Protein AF-A0A914A5E9-F1 (afdb_monomer_lite)

Secondary structure (DSSP, 8-state):
-PPP----SSSPPP-EEEEEES---BS----TTS----SEEEEE--TTSGGG-EEEEEE-SGGGS-EEEEEEESSS-S-----HHHHHH-EE-TTSSEE--HHHHHHHHT-GGG---EEEEEEB-TT--B-

Organism: Patiria miniata (NCBI:txid46514)

Foldseek 3Di:
DDDDPPPDPDDFFAKKWKWKDDAQDAPDPDDPDDDDDAWAWGFGADPPPPPRGAIFTWHCDPPNTRITTQFMDHGPPDDPPDDLVCQQCKDDDRVHGIHRHPVVVCSVPVDCVRPDMDMDMWGAGPVRDID

Radius of gyration: 16.06 Å; chains: 1; bounding box: 33×48×38 Å

Structure (mmCIF, N/CA/C/O backbone):
data_AF-A0A914A5E9-F1
#
_entry.id   AF-A0A914A5E9-F1
#
loop_
_atom_site.group_PDB
_atom_site.id
_atom_site.type_symbol
_atom_site.label_atom_id
_atom_site.label_alt_id
_atom_site.label_comp_id
_atom_site.label_asym_id
_atom_site.label_entity_id
_atom_site.label_seq_id
_atom_site.pdbx_PDB_ins_code
_atom_site.Cartn_x
_atom_site.Cartn_y
_atom_site.Cartn_z
_atom_site.occupancy
_atom_site.B_iso_or_equiv
_atom_site.auth_seq_id
_atom_site.auth_comp_id
_atom_site.auth_asym_id
_atom_site.auth_atom_id
_atom_site.pdbx_PDB_model_num
ATOM 1 N N . MET A 1 1 ? 11.047 -21.674 16.930 1.00 34.81 1 MET A N 1
ATOM 2 C CA . MET A 1 1 ? 9.928 -21.650 15.967 1.00 34.81 1 MET A CA 1
ATOM 3 C C . MET A 1 1 ? 8.810 -20.888 16.640 1.00 34.81 1 MET A C 1
ATOM 5 O O . MET A 1 1 ? 8.095 -21.472 17.441 1.00 34.81 1 MET A O 1
ATOM 9 N N . SER A 1 2 ? 8.800 -19.564 16.473 1.00 32.06 2 SER A N 1
ATOM 10 C CA . SER A 1 2 ? 7.812 -18.716 17.142 1.00 32.06 2 SER A CA 1
ATOM 11 C C . SER A 1 2 ? 6.511 -18.743 16.355 1.00 32.06 2 SER A C 1
ATOM 13 O O . SER A 1 2 ? 6.526 -18.827 15.129 1.00 32.06 2 SER A O 1
ATOM 15 N N . GLN A 1 3 ? 5.427 -18.773 17.111 1.00 31.36 3 GLN A N 1
ATOM 16 C CA . GLN A 1 3 ? 4.078 -19.144 16.723 1.00 31.36 3 GLN A CA 1
ATOM 17 C C . GLN A 1 3 ? 3.489 -18.203 15.669 1.00 31.36 3 GLN A C 1
ATOM 19 O O . GLN A 1 3 ? 3.675 -16.989 15.726 1.00 31.36 3 GLN A O 1
ATOM 24 N N . ALA A 1 4 ? 2.762 -18.793 14.719 1.00 32.62 4 ALA A N 1
ATOM 25 C CA . ALA A 1 4 ? 1.798 -18.075 13.906 1.00 32.62 4 ALA A CA 1
ATOM 26 C C . ALA A 1 4 ? 0.737 -17.486 14.843 1.00 32.62 4 ALA A C 1
ATOM 28 O O . ALA A 1 4 ? 0.245 -18.185 15.728 1.00 32.62 4 ALA A O 1
ATOM 29 N N . VAL A 1 5 ? 0.425 -16.205 14.667 1.00 39.03 5 VAL A N 1
ATOM 30 C CA . VAL A 1 5 ? -0.685 -15.547 15.356 1.00 39.03 5 VAL A CA 1
ATOM 31 C C . VAL A 1 5 ? -1.961 -16.305 14.986 1.00 39.03 5 VAL A C 1
ATOM 33 O O . VAL A 1 5 ? -2.379 -16.297 13.830 1.00 39.03 5 VAL A O 1
ATOM 36 N N . GLU A 1 6 ? -2.536 -17.013 15.956 1.00 37.06 6 GLU A N 1
ATOM 37 C CA . GLU A 1 6 ? -3.870 -17.601 15.864 1.00 37.06 6 GLU A CA 1
ATOM 38 C C . GLU A 1 6 ? -4.883 -16.461 15.717 1.00 37.06 6 GLU A C 1
ATOM 40 O O . GLU A 1 6 ? -5.306 -15.849 16.693 1.00 37.06 6 GLU A O 1
ATOM 45 N N . LEU A 1 7 ? -5.271 -16.158 14.478 1.00 38.78 7 LEU A N 1
ATOM 46 C CA . LEU A 1 7 ? -6.486 -15.401 14.200 1.00 38.78 7 LEU A CA 1
ATOM 47 C C . LEU A 1 7 ? -7.651 -16.393 14.260 1.00 38.78 7 LEU A C 1
ATOM 49 O O . LEU A 1 7 ? -8.052 -16.983 13.257 1.00 38.78 7 LEU A O 1
ATOM 53 N N . THR A 1 8 ? -8.137 -16.662 15.470 1.00 39.19 8 THR A N 1
ATOM 54 C CA . THR A 1 8 ? -9.353 -17.448 15.683 1.00 39.19 8 THR A CA 1
ATOM 55 C C . THR A 1 8 ? -10.550 -16.761 15.029 1.00 39.19 8 THR A C 1
ATOM 57 O O . THR A 1 8 ? -10.772 -15.571 15.218 1.00 39.19 8 THR A O 1
ATOM 60 N N . ASN A 1 9 ? -11.327 -17.550 14.284 1.00 42.94 9 ASN A N 1
ATOM 61 C CA . ASN A 1 9 ? -12.528 -17.192 13.522 1.00 42.94 9 ASN A CA 1
ATOM 62 C C . ASN A 1 9 ? -13.741 -16.739 14.373 1.00 42.94 9 ASN A C 1
ATOM 64 O O . ASN A 1 9 ? -14.832 -17.304 14.252 1.00 42.94 9 ASN A O 1
ATOM 68 N N . HIS A 1 10 ? -13.598 -15.726 15.220 1.00 42.88 10 HIS A N 1
ATOM 69 C CA . HIS A 1 10 ? -14.735 -15.013 15.802 1.00 42.88 10 HIS A CA 1
ATOM 70 C C . HIS A 1 10 ? -14.361 -13.548 15.966 1.00 42.88 10 HIS A C 1
ATOM 72 O O . HIS A 1 10 ? -13.383 -13.254 16.636 1.00 42.88 10 HIS A O 1
ATOM 78 N N . GLU A 1 11 ? -15.172 -12.671 15.385 1.00 50.91 11 GLU A N 1
ATOM 79 C CA . GLU A 1 11 ? -15.096 -11.205 15.421 1.00 50.91 11 GLU A CA 1
ATOM 80 C C . GLU A 1 11 ? -14.314 -10.555 14.252 1.00 50.91 11 GLU A C 1
ATOM 82 O O . GLU A 1 11 ? -13.090 -10.682 14.158 1.00 50.91 11 GLU A O 1
ATOM 87 N N . PRO A 1 12 ? -15.007 -9.871 13.314 1.00 50.53 12 PRO A N 1
ATOM 88 C CA . PRO A 1 12 ? -14.363 -9.193 12.197 1.00 50.53 12 PRO A CA 1
ATOM 89 C C . PRO A 1 12 ? -13.550 -8.008 12.716 1.00 50.53 12 PR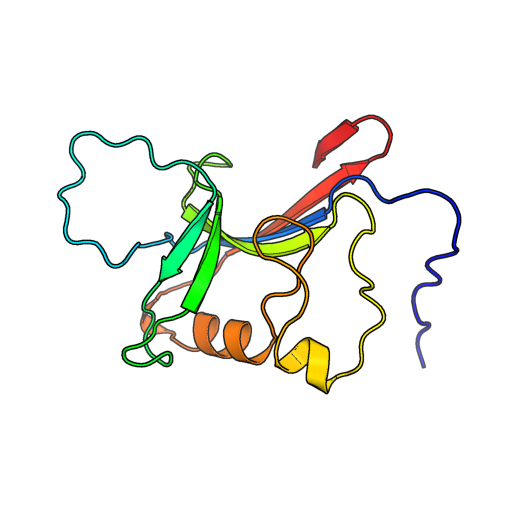O A C 1
ATOM 91 O O . PRO A 1 12 ? -14.071 -7.130 13.398 1.00 50.53 12 PRO A O 1
ATOM 94 N N . LEU A 1 13 ? -12.264 -7.991 12.375 1.00 51.75 13 LEU A N 1
ATOM 95 C CA . LEU A 1 13 ? -11.399 -6.844 12.606 1.00 51.75 13 LEU A CA 1
ATOM 96 C C . LEU A 1 13 ? -11.970 -5.637 11.857 1.00 51.75 13 LEU A C 1
ATOM 98 O O . LEU A 1 13 ? -12.045 -5.638 10.628 1.00 51.75 13 LEU A O 1
ATOM 102 N N . THR A 1 14 ? -12.362 -4.624 12.619 1.00 59.19 14 THR A N 1
ATOM 103 C CA . THR A 1 14 ? -12.582 -3.260 12.153 1.00 59.19 14 THR A CA 1
ATOM 104 C C . THR A 1 14 ? -11.240 -2.699 11.669 1.00 59.19 14 THR A C 1
ATOM 106 O O . THR A 1 14 ? -10.184 -3.029 12.195 1.00 59.19 14 THR A O 1
ATOM 109 N N . TRP A 1 15 ? -11.281 -2.001 10.543 1.00 57.09 15 TRP A N 1
ATOM 110 C CA . TRP A 1 15 ? -10.220 -1.321 9.789 1.00 57.09 15 TRP A CA 1
ATOM 111 C C . TRP A 1 15 ? -8.747 -1.408 10.241 1.00 57.09 15 TRP A C 1
ATOM 113 O O . TRP A 1 15 ? -8.378 -1.031 11.347 1.00 57.09 15 TRP A O 1
ATOM 123 N N . HIS A 1 16 ? -7.876 -1.850 9.327 1.00 74.00 16 HIS A N 1
ATOM 124 C CA . HIS A 1 16 ? -6.416 -1.788 9.469 1.00 74.00 16 HIS A CA 1
ATOM 125 C C . HIS A 1 16 ? -5.800 -1.262 8.173 1.00 74.00 16 HIS A C 1
ATOM 127 O O . HIS A 1 16 ? -5.931 -1.902 7.125 1.00 74.00 16 HIS A O 1
ATOM 133 N N . GLU A 1 17 ? -5.096 -0.138 8.235 1.00 73.50 17 GLU A N 1
ATOM 134 C CA . GLU A 1 17 ? -4.390 0.430 7.086 1.00 73.50 17 GLU A CA 1
ATOM 135 C C . GLU A 1 17 ? -2.907 0.598 7.403 1.00 73.50 17 GLU A C 1
ATOM 137 O O . GLU A 1 17 ? -2.522 1.074 8.469 1.00 73.50 17 GLU A O 1
ATOM 142 N N . VAL A 1 18 ? -2.054 0.178 6.468 1.00 82.75 18 VAL A N 1
ATOM 143 C CA . VAL A 1 18 ? -0.613 0.413 6.546 1.00 82.75 18 VAL A CA 1
ATOM 144 C C . VAL A 1 18 ? -0.174 1.156 5.300 1.00 82.75 18 VAL A C 1
ATOM 146 O O . VAL A 1 18 ? -0.476 0.764 4.163 1.00 82.75 18 VAL A O 1
ATOM 149 N N . GLN A 1 19 ? 0.537 2.253 5.531 1.00 81.81 19 GLN A N 1
ATOM 150 C CA . GLN A 1 19 ? 0.825 3.231 4.504 1.00 81.81 19 GLN A CA 1
ATOM 151 C C . GLN A 1 19 ? 2.226 3.822 4.618 1.00 81.81 19 GLN A C 1
ATOM 153 O O . GLN A 1 19 ? 2.793 3.968 5.701 1.00 81.81 19 GLN A O 1
ATOM 158 N N . PHE A 1 20 ? 2.787 4.150 3.458 1.00 76.44 20 PHE A N 1
ATOM 159 C CA . PHE A 1 20 ? 4.063 4.832 3.329 1.00 76.44 20 PHE A CA 1
ATOM 160 C C . PHE A 1 20 ? 3.845 6.311 3.032 1.00 76.44 20 PHE A C 1
ATOM 162 O O . PHE A 1 20 ? 3.085 6.659 2.124 1.00 76.44 20 PHE A O 1
ATOM 169 N N . TYR A 1 21 ? 4.565 7.180 3.736 1.00 68.62 21 TYR A N 1
ATOM 170 C CA . TYR A 1 21 ? 4.634 8.585 3.374 1.00 68.62 21 TYR A CA 1
ATOM 171 C C . TYR A 1 21 ? 5.653 8.783 2.258 1.00 68.62 21 TYR A C 1
ATOM 173 O O . TYR A 1 21 ? 6.866 8.698 2.460 1.00 68.62 21 TYR A O 1
ATOM 181 N N . HIS A 1 22 ? 5.145 9.083 1.070 1.00 68.25 22 HIS A N 1
ATOM 182 C CA . HIS A 1 22 ? 5.882 9.790 0.032 1.00 68.25 22 HIS A CA 1
ATOM 183 C C . HIS A 1 22 ? 4.849 10.429 -0.877 1.00 68.25 22 HIS A C 1
ATOM 185 O O . HIS A 1 22 ? 3.984 9.688 -1.350 1.00 68.25 22 HIS A O 1
ATOM 191 N N . PRO A 1 23 ? 4.922 11.746 -1.157 1.00 65.50 23 PRO A N 1
ATOM 192 C CA . PRO A 1 23 ? 3.872 12.444 -1.878 1.00 65.50 23 PRO A CA 1
ATOM 193 C C . PRO A 1 23 ? 3.421 11.654 -3.102 1.00 65.50 23 PRO A C 1
ATOM 195 O O . PRO A 1 23 ? 4.203 11.455 -4.041 1.00 65.50 23 PRO A O 1
ATOM 198 N N . CYS A 1 24 ? 2.162 11.213 -3.088 1.00 69.94 24 CYS A N 1
ATOM 199 C CA . CYS A 1 24 ? 1.528 10.558 -4.221 1.00 69.94 24 CYS A CA 1
ATOM 200 C C . CYS A 1 24 ? 1.450 11.547 -5.397 1.00 69.94 24 CYS A C 1
ATOM 202 O O . CYS A 1 24 ? 0.476 12.269 -5.601 1.00 69.94 24 CYS A O 1
ATOM 204 N N . ARG A 1 25 ? 2.539 11.644 -6.165 1.00 63.19 25 ARG A N 1
ATOM 205 C CA . ARG A 1 25 ? 2.606 12.467 -7.370 1.00 63.19 25 ARG A CA 1
ATOM 206 C C . ARG A 1 25 ? 1.955 11.686 -8.503 1.00 63.19 25 ARG A C 1
ATOM 208 O O . ARG A 1 25 ? 2.597 10.851 -9.139 1.00 63.19 25 ARG A O 1
ATOM 215 N N . ALA A 1 26 ? 0.680 11.969 -8.760 1.00 54.50 26 ALA A N 1
ATOM 216 C CA . ALA A 1 26 ? 0.035 11.564 -10.001 1.00 54.50 26 ALA A CA 1
ATOM 217 C C . ALA A 1 26 ? 0.841 12.115 -11.192 1.00 54.50 26 ALA A C 1
ATOM 219 O O . ALA A 1 26 ? 1.280 13.266 -11.180 1.00 54.50 26 ALA A O 1
ATOM 220 N N . SER A 1 27 ? 1.036 11.303 -12.231 1.00 50.84 27 SER A N 1
ATOM 221 C CA . SER A 1 27 ? 1.821 11.650 -13.428 1.00 50.84 27 SER A CA 1
ATOM 222 C C . SER A 1 27 ? 1.211 12.768 -14.292 1.00 50.84 27 SER A C 1
ATOM 224 O O . SER A 1 27 ? 1.727 13.088 -15.363 1.00 50.84 27 SER A O 1
ATOM 226 N N . THR A 1 28 ? 0.119 13.394 -13.859 1.00 47.41 28 THR A N 1
ATOM 227 C CA . THR A 1 28 ? -0.592 14.397 -14.643 1.00 47.41 28 THR A CA 1
ATOM 228 C C . THR A 1 28 ? -0.002 15.789 -14.469 1.00 47.41 28 THR A C 1
ATOM 230 O O . THR A 1 28 ? -0.120 16.426 -13.425 1.00 47.41 28 THR A O 1
ATOM 233 N N . SER A 1 29 ? 0.565 16.281 -15.567 1.00 48.84 29 SER A N 1
ATOM 234 C CA . SER A 1 29 ? 0.860 17.675 -15.882 1.00 48.84 29 SER A CA 1
ATOM 235 C C . SER A 1 29 ? -0.366 18.582 -15.690 1.00 48.84 29 SER A C 1
ATOM 237 O O . SER A 1 29 ? -1.007 18.976 -16.660 1.00 48.84 29 SER A O 1
ATOM 239 N N . PHE A 1 30 ? -0.722 18.948 -14.462 1.00 42.53 30 PHE A N 1
ATOM 240 C CA . PHE A 1 30 ? -1.662 20.041 -14.237 1.00 42.53 30 PHE A CA 1
ATOM 241 C C . PHE A 1 30 ? -1.246 20.854 -13.019 1.00 42.53 30 PHE A C 1
ATOM 243 O O . PHE A 1 30 ? -1.045 20.340 -11.923 1.00 42.53 30 PHE A O 1
ATOM 250 N N . ARG A 1 31 ? -1.044 22.149 -13.258 1.00 45.28 31 ARG A N 1
ATOM 251 C CA . ARG A 1 31 ? -0.621 23.133 -12.264 1.00 45.28 31 ARG A CA 1
ATOM 252 C C . ARG A 1 31 ? -1.567 23.086 -11.063 1.00 45.28 31 ARG A C 1
ATOM 254 O O . ARG A 1 31 ? -2.766 23.314 -11.208 1.00 45.28 31 ARG A O 1
ATOM 261 N N . ALA A 1 32 ? -0.993 22.836 -9.892 1.00 49.59 32 ALA A N 1
ATOM 262 C CA . ALA A 1 32 ? -1.637 22.914 -8.591 1.00 49.59 32 ALA A CA 1
ATOM 263 C C . ALA A 1 32 ? -2.087 24.349 -8.284 1.00 49.59 32 ALA A C 1
ATOM 265 O O . ALA A 1 32 ? -1.370 25.088 -7.614 1.00 49.59 32 ALA A O 1
ATOM 266 N N . ILE A 1 33 ? -3.243 24.775 -8.801 1.00 53.94 33 ILE A N 1
ATOM 267 C CA . ILE A 1 33 ? -3.844 26.035 -8.341 1.00 53.94 33 ILE A CA 1
ATOM 268 C C . ILE A 1 33 ? -5.268 25.860 -7.804 1.00 53.94 33 ILE A C 1
ATOM 270 O O . ILE A 1 33 ? -5.592 26.564 -6.866 1.00 53.94 33 ILE A O 1
ATOM 274 N N . PHE A 1 34 ? -6.073 24.879 -8.222 1.00 51.00 34 PHE A N 1
ATOM 275 C CA . PHE A 1 34 ? -7.330 24.555 -7.521 1.00 51.00 34 PHE A CA 1
ATOM 276 C C . PHE A 1 34 ? -7.772 23.122 -7.844 1.00 51.00 34 PHE A C 1
ATOM 278 O O . PHE A 1 34 ? -8.483 22.908 -8.820 1.00 51.00 34 PHE A O 1
ATOM 285 N N . SER A 1 35 ? -7.360 22.124 -7.063 1.00 51.94 35 SER A N 1
ATOM 286 C CA . SER A 1 35 ? -8.041 20.825 -7.073 1.00 51.94 35 SER A CA 1
ATOM 287 C C . SER A 1 35 ? -7.848 20.164 -5.724 1.00 51.94 35 SER A C 1
ATOM 289 O O . SER A 1 35 ? -6.728 19.833 -5.349 1.00 51.94 35 SER A O 1
ATOM 291 N N . VAL A 1 36 ? -8.948 20.000 -4.998 1.00 55.19 36 VAL A N 1
ATOM 292 C CA . VAL A 1 36 ? -9.034 19.062 -3.881 1.00 55.19 36 VAL A CA 1
ATOM 293 C C . VAL A 1 36 ? -8.600 17.707 -4.442 1.00 55.19 36 VAL A C 1
ATOM 295 O O . VAL A 1 36 ? -9.224 17.215 -5.383 1.00 55.19 36 VAL A O 1
ATOM 298 N N . ILE A 1 37 ? -7.477 17.167 -3.973 1.00 67.81 37 ILE A N 1
ATOM 299 C CA . ILE A 1 37 ? -7.090 15.796 -4.302 1.00 67.81 37 ILE A CA 1
ATOM 300 C C . ILE A 1 37 ? -7.821 14.939 -3.276 1.00 67.81 37 ILE A C 1
ATOM 302 O O . ILE A 1 37 ? -7.586 15.108 -2.086 1.00 67.81 37 ILE A O 1
ATOM 306 N N . SER A 1 38 ? -8.759 14.108 -3.724 1.00 82.81 38 SER A N 1
ATOM 307 C CA . SER A 1 38 ? -9.445 13.155 -2.852 1.00 82.81 38 SER A CA 1
ATOM 308 C C . SER A 1 38 ? -8.709 11.823 -2.847 1.00 82.81 38 SER A C 1
ATOM 310 O O . SER A 1 38 ? -8.072 11.454 -3.841 1.00 82.81 38 SER A O 1
ATOM 312 N N . GLY A 1 39 ? -8.839 11.072 -1.767 1.00 87.50 39 GLY A N 1
ATOM 313 C CA . GLY A 1 39 ? -8.342 9.720 -1.658 1.00 87.50 39 GLY A CA 1
ATOM 314 C C . GLY A 1 39 ? -8.927 8.833 -2.753 1.00 87.50 39 GLY A C 1
ATOM 315 O O . GLY A 1 39 ? -10.079 8.990 -3.173 1.00 87.50 39 GLY A O 1
ATOM 316 N N . GLY A 1 40 ? -8.110 7.929 -3.284 1.00 90.19 40 GLY A N 1
ATOM 317 C CA . GLY A 1 40 ? -8.521 7.083 -4.398 1.00 90.19 40 GLY A CA 1
ATOM 318 C C . GLY A 1 40 ? -7.374 6.363 -5.085 1.00 90.19 40 GLY A C 1
ATOM 319 O O . GLY A 1 40 ? -6.216 6.461 -4.692 1.00 90.19 40 GLY A O 1
ATOM 320 N N . THR A 1 41 ? -7.698 5.613 -6.137 1.00 91.75 41 THR A N 1
ATOM 321 C CA . THR A 1 41 ? -6.693 4.890 -6.920 1.00 91.75 41 THR A CA 1
ATOM 322 C C . THR A 1 41 ? -6.050 5.788 -7.974 1.00 91.75 41 THR A C 1
ATOM 324 O O . THR A 1 41 ? -6.734 6.312 -8.852 1.00 91.75 41 THR A O 1
ATOM 327 N N . TYR A 1 42 ? -4.723 5.878 -7.951 1.00 88.75 42 TYR A N 1
ATOM 328 C CA . TYR A 1 42 ? -3.913 6.636 -8.901 1.00 88.75 42 TYR A CA 1
ATOM 329 C C . TYR A 1 42 ? -2.863 5.741 -9.556 1.00 88.75 42 TYR A C 1
ATOM 331 O O . TYR A 1 42 ? -2.472 4.715 -9.007 1.00 88.75 42 TYR A O 1
ATOM 339 N N . THR A 1 43 ? -2.390 6.135 -10.740 1.00 89.81 43 THR A N 1
ATOM 340 C CA . THR A 1 43 ? -1.173 5.555 -11.326 1.00 89.81 43 THR A CA 1
ATOM 341 C C . THR A 1 43 ? -0.012 6.501 -11.060 1.00 89.81 43 THR A C 1
ATOM 343 O O . THR A 1 43 ? 0.009 7.625 -11.570 1.00 89.81 43 THR A O 1
ATOM 346 N N . ILE A 1 44 ? 0.941 6.049 -10.254 1.00 86.12 44 ILE A N 1
ATOM 347 C CA . ILE A 1 44 ? 2.201 6.746 -10.004 1.00 86.12 44 ILE A CA 1
ATOM 348 C C . ILE A 1 44 ? 3.266 6.209 -10.955 1.00 86.12 44 ILE A C 1
ATOM 350 O O . ILE A 1 44 ? 3.197 5.060 -11.383 1.00 86.12 44 ILE A O 1
ATOM 354 N N . ASN A 1 45 ? 4.270 7.021 -11.282 1.00 84.62 45 ASN A N 1
ATOM 355 C CA . ASN A 1 45 ? 5.377 6.578 -12.130 1.00 84.62 45 ASN A CA 1
ATOM 356 C C . ASN A 1 45 ? 6.740 6.767 -11.442 1.00 84.62 45 ASN A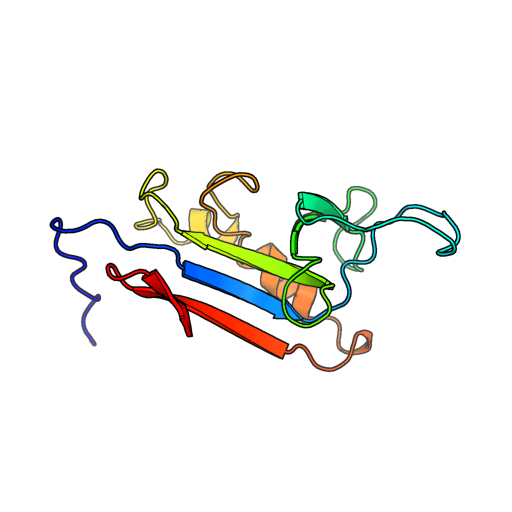 C 1
ATOM 358 O O . ASN A 1 45 ? 7.481 7.684 -11.804 1.00 84.62 45 ASN A O 1
ATOM 362 N N . PRO A 1 46 ? 7.047 5.970 -10.402 1.00 78.75 46 PRO A N 1
ATOM 363 C CA . PRO A 1 46 ? 8.381 5.918 -9.826 1.00 78.75 46 PRO A CA 1
ATOM 364 C C . PRO A 1 46 ? 9.377 5.301 -10.805 1.00 78.75 46 PRO A C 1
ATOM 366 O O . PRO A 1 46 ? 9.014 4.498 -11.670 1.00 78.75 46 PRO A O 1
ATOM 369 N N . GLU A 1 47 ? 10.653 5.617 -10.606 1.00 80.00 47 GLU A N 1
ATOM 370 C CA . GLU A 1 47 ? 11.731 4.876 -11.247 1.00 80.00 47 GLU A CA 1
ATOM 371 C C . GLU A 1 47 ? 11.622 3.376 -10.897 1.00 80.00 47 GLU A C 1
ATOM 373 O O . GLU A 1 47 ? 11.166 3.008 -9.816 1.00 80.00 47 GLU A O 1
ATOM 378 N N . GLY A 1 48 ? 11.945 2.497 -11.850 1.00 81.38 48 GLY A N 1
ATOM 379 C CA . GLY A 1 48 ? 11.810 1.040 -11.691 1.00 81.38 48 GLY A CA 1
ATOM 380 C C . GLY A 1 48 ? 10.496 0.421 -12.193 1.00 81.38 48 GLY A C 1
ATOM 381 O O . GLY A 1 48 ? 10.481 -0.774 -12.473 1.00 81.38 48 GLY A O 1
ATOM 382 N N . PHE A 1 49 ? 9.429 1.201 -12.424 1.00 83.19 49 PHE A N 1
ATOM 383 C CA . PHE A 1 49 ? 8.133 0.677 -12.916 1.00 83.19 49 PHE A CA 1
ATOM 384 C C . PHE A 1 49 ? 7.900 0.828 -14.432 1.00 83.19 49 PHE A C 1
ATOM 386 O O . PHE A 1 49 ? 6.881 0.387 -14.970 1.00 83.19 49 PHE A O 1
ATOM 393 N N . GLY A 1 50 ? 8.856 1.422 -15.152 1.00 81.19 50 GLY A N 1
ATOM 394 C CA . GLY A 1 50 ? 8.782 1.617 -16.602 1.00 81.19 50 GLY A CA 1
ATOM 395 C C . GLY A 1 50 ? 7.603 2.496 -17.048 1.00 81.19 50 GLY A C 1
ATOM 396 O O . GLY A 1 50 ? 6.986 3.204 -16.263 1.00 81.19 50 GLY A O 1
ATOM 397 N N . ASN A 1 51 ? 7.258 2.452 -18.338 1.00 77.31 51 ASN A N 1
ATOM 398 C CA . ASN A 1 51 ? 6.247 3.353 -18.917 1.00 77.31 51 ASN A CA 1
ATOM 399 C C . ASN A 1 51 ? 4.798 3.082 -18.456 1.00 77.31 51 ASN A C 1
ATOM 401 O O . ASN A 1 51 ? 3.915 3.881 -18.758 1.00 77.31 51 ASN A O 1
ATOM 405 N N . GLY A 1 52 ? 4.541 1.960 -17.775 1.00 80.88 52 GLY A N 1
ATOM 406 C CA . GLY A 1 52 ? 3.209 1.586 -17.287 1.00 80.88 52 GLY A CA 1
ATOM 407 C C . GLY A 1 52 ? 2.858 2.162 -15.913 1.00 80.88 52 GLY A C 1
ATOM 408 O O . GLY A 1 52 ? 1.674 2.279 -15.600 1.00 80.88 52 GLY A O 1
ATOM 409 N N . GLY A 1 53 ? 3.863 2.548 -15.119 1.00 88.50 53 G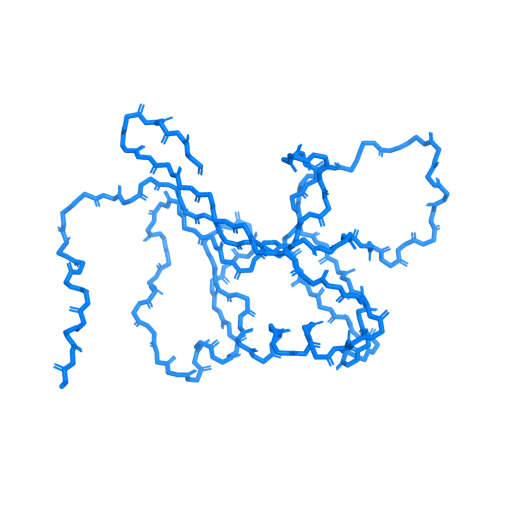LY A N 1
ATOM 410 C CA . GLY A 1 53 ? 3.681 2.984 -13.735 1.00 88.50 53 GLY A CA 1
ATOM 411 C C . GLY A 1 53 ? 3.122 1.894 -12.810 1.00 88.50 53 GLY A C 1
ATOM 412 O O . GLY A 1 53 ? 2.938 0.740 -13.196 1.00 88.50 53 GLY A O 1
ATOM 413 N N . LEU A 1 54 ? 2.834 2.281 -11.569 1.00 91.69 54 LEU A N 1
ATOM 414 C CA . LEU A 1 54 ? 2.212 1.444 -10.547 1.00 91.69 54 LEU A CA 1
ATOM 415 C C . LEU A 1 54 ? 0.857 2.035 -10.149 1.00 91.69 54 LEU A C 1
ATOM 417 O O . LEU A 1 54 ? 0.760 3.222 -9.834 1.00 91.69 54 LEU A O 1
ATOM 421 N N . ARG A 1 55 ? -0.191 1.206 -10.130 1.00 93.25 55 ARG A N 1
ATOM 422 C CA . ARG A 1 55 ? -1.488 1.586 -9.555 1.00 93.25 55 ARG A CA 1
ATOM 423 C C . ARG A 1 55 ? -1.438 1.432 -8.039 1.00 93.25 55 ARG A C 1
ATOM 425 O O . ARG A 1 55 ? -1.101 0.360 -7.551 1.00 93.25 55 ARG A O 1
ATOM 432 N N . VAL A 1 56 ? -1.809 2.483 -7.319 1.00 93.44 56 VAL A N 1
ATOM 433 C CA . VAL A 1 56 ? -1.824 2.533 -5.851 1.00 93.44 56 VAL A CA 1
ATOM 434 C C . VAL A 1 56 ? -3.087 3.224 -5.361 1.00 93.44 56 VAL A C 1
ATOM 436 O O . VAL A 1 56 ? -3.664 4.032 -6.089 1.00 93.44 56 VAL A O 1
ATOM 439 N N . TYR A 1 57 ? -3.509 2.934 -4.135 1.00 93.06 57 TYR A N 1
ATOM 440 C CA . TYR A 1 57 ? -4.453 3.795 -3.433 1.00 93.06 57 TYR A CA 1
ATOM 441 C C . TYR A 1 57 ? -3.668 4.893 -2.711 1.00 93.06 57 TYR A C 1
ATOM 443 O O . TYR A 1 57 ? -2.701 4.596 -2.010 1.00 93.06 57 TYR A O 1
ATOM 451 N N . CYS A 1 58 ? -4.066 6.148 -2.905 1.00 91.44 58 CYS A N 1
ATOM 452 C CA . CYS A 1 58 ? -3.494 7.283 -2.198 1.00 91.44 58 CYS A CA 1
ATOM 453 C C . CYS A 1 58 ? -4.517 7.857 -1.233 1.00 91.44 58 CYS A C 1
ATOM 455 O O . CYS A 1 58 ? -5.634 8.158 -1.651 1.00 91.44 58 CYS A O 1
ATOM 457 N N . ASP A 1 59 ? -4.119 8.016 0.022 1.00 90.38 59 ASP A N 1
ATOM 458 C CA . ASP A 1 59 ? -4.850 8.796 1.012 1.00 90.38 59 ASP A CA 1
ATOM 459 C C . ASP A 1 59 ? -4.347 10.244 0.940 1.00 90.38 59 ASP A C 1
ATOM 461 O O . ASP A 1 59 ? -3.152 10.534 1.084 1.00 90.38 59 ASP A O 1
ATOM 465 N N . MET A 1 60 ? -5.264 11.154 0.616 1.00 88.00 60 MET A N 1
ATOM 466 C CA . MET A 1 60 ? -4.978 12.569 0.383 1.00 88.00 60 MET A CA 1
ATOM 467 C C . MET A 1 60 ? -5.604 13.460 1.459 1.00 88.00 60 MET A C 1
ATOM 469 O O . MET A 1 60 ? -5.502 14.684 1.380 1.00 88.00 60 MET A O 1
ATOM 473 N N . GLU A 1 61 ? -6.220 12.850 2.467 1.00 87.25 61 GLU A N 1
ATOM 474 C CA . GLU A 1 61 ? -6.977 13.507 3.518 1.00 87.25 61 GLU A CA 1
ATOM 475 C C . GLU A 1 61 ? -6.267 13.404 4.868 1.00 87.25 61 GLU A C 1
ATOM 477 O O . GLU A 1 61 ? -6.194 14.390 5.607 1.00 87.25 61 GLU A O 1
ATOM 482 N N . THR A 1 62 ? -5.731 12.231 5.193 1.00 85.75 62 THR A N 1
ATOM 483 C CA . THR A 1 62 ? -5.170 11.948 6.512 1.00 85.75 62 THR A CA 1
ATOM 484 C C . THR A 1 62 ? -3.796 12.597 6.681 1.00 85.75 62 THR A C 1
ATOM 486 O O . THR A 1 62 ? -2.915 12.447 5.838 1.00 85.75 62 THR A O 1
ATOM 489 N N . ASP A 1 63 ? -3.607 13.330 7.785 1.00 85.62 63 ASP A N 1
ATOM 490 C CA . ASP A 1 63 ? -2.328 13.953 8.180 1.00 85.62 63 ASP A CA 1
ATOM 491 C C . ASP A 1 63 ? -1.638 14.736 7.050 1.00 85.62 63 ASP A C 1
ATOM 493 O O . ASP A 1 63 ? -0.477 14.533 6.710 1.00 85.62 63 ASP A O 1
ATOM 497 N N . GLY A 1 64 ? -2.410 15.612 6.403 1.00 83.50 64 GLY A N 1
ATOM 498 C CA . GLY A 1 64 ? -1.923 16.443 5.299 1.00 83.50 64 GLY A CA 1
ATOM 499 C C . GLY A 1 64 ? -1.873 15.741 3.937 1.00 83.50 64 GLY A C 1
ATOM 500 O O . GLY A 1 64 ? -1.613 16.414 2.937 1.00 83.50 64 GLY A O 1
ATOM 501 N N . GLY A 1 65 ? -2.188 14.443 3.882 1.00 85.44 65 GLY A N 1
ATOM 502 C CA . GLY A 1 65 ? -2.337 13.665 2.658 1.00 85.44 65 GLY A CA 1
ATOM 503 C C . GLY A 1 65 ? -1.021 13.307 1.966 1.00 85.44 65 GLY A C 1
ATOM 504 O O . GLY A 1 65 ? 0.073 13.686 2.377 1.00 85.44 65 GLY A O 1
ATOM 505 N N . GLY A 1 66 ? -1.133 12.579 0.856 1.00 86.38 66 GLY A N 1
ATOM 506 C CA . GLY A 1 66 ? 0.020 12.133 0.075 1.00 86.38 66 GLY A CA 1
ATOM 507 C C . GLY A 1 66 ? 0.570 10.782 0.516 1.00 86.38 66 GLY A C 1
ATOM 508 O O . GLY A 1 66 ? 1.698 10.459 0.154 1.00 86.38 66 GLY A O 1
ATOM 509 N N . TRP A 1 67 ? -0.213 9.997 1.250 1.00 90.50 67 TRP A N 1
ATOM 510 C CA . TRP A 1 67 ? 0.166 8.666 1.699 1.00 90.50 67 TRP A CA 1
ATOM 511 C C . TRP A 1 67 ? -0.149 7.624 0.633 1.00 90.50 67 TRP A C 1
ATOM 513 O O . TRP A 1 67 ? -1.205 7.658 0.004 1.00 90.50 67 TRP A O 1
ATOM 523 N N . ILE A 1 68 ? 0.769 6.685 0.426 1.00 92.31 68 ILE A N 1
ATOM 524 C CA . ILE A 1 68 ? 0.545 5.501 -0.402 1.00 92.31 68 ILE A CA 1
ATOM 525 C C . ILE A 1 68 ? 0.096 4.377 0.525 1.00 92.31 68 ILE A C 1
ATOM 527 O O . ILE A 1 68 ? 0.893 3.875 1.320 1.00 92.31 68 ILE A O 1
ATOM 531 N N . VAL A 1 69 ? -1.155 3.944 0.394 1.00 93.88 69 VAL A N 1
ATOM 532 C CA . VAL A 1 69 ? -1.670 2.787 1.131 1.00 93.88 69 VAL A CA 1
ATOM 533 C C . VAL A 1 69 ? -1.218 1.527 0.409 1.00 93.88 69 VAL A C 1
ATOM 535 O O . VAL A 1 69 ? -1.508 1.337 -0.776 1.00 93.88 69 VAL A O 1
ATOM 538 N N . PHE A 1 70 ? -0.490 0.662 1.111 1.00 94.94 70 PHE A N 1
ATOM 539 C CA . PHE A 1 70 ? 0.006 -0.591 0.541 1.00 94.94 70 PHE A CA 1
ATOM 540 C C . PHE A 1 70 ? -0.640 -1.833 1.151 1.00 94.94 70 PHE A C 1
ATOM 542 O O . PHE A 1 70 ? -0.510 -2.926 0.596 1.00 94.94 70 PHE A O 1
ATOM 549 N N . GLN A 1 71 ? -1.352 -1.674 2.263 1.00 95.69 71 GLN A N 1
ATOM 550 C CA . GLN A 1 71 ? -2.155 -2.723 2.863 1.00 95.69 71 GLN A CA 1
ATOM 551 C C . GLN A 1 71 ? -3.422 -2.108 3.464 1.00 95.69 71 GLN A C 1
ATOM 553 O O . GLN A 1 71 ? -3.330 -1.151 4.228 1.00 95.69 71 GLN A O 1
ATOM 558 N N . ARG A 1 72 ? -4.592 -2.674 3.142 1.00 92.75 72 ARG A N 1
ATOM 559 C CA . ARG A 1 72 ? -5.888 -2.299 3.740 1.00 92.75 72 ARG A CA 1
ATOM 560 C C . ARG A 1 72 ? -6.699 -3.530 4.151 1.00 92.75 72 ARG A C 1
ATOM 562 O O . ARG A 1 72 ? -6.809 -4.467 3.361 1.00 92.75 72 ARG A O 1
ATOM 569 N N . ARG A 1 73 ? -7.238 -3.543 5.375 1.00 90.25 73 ARG A N 1
ATOM 570 C CA . ARG A 1 73 ? -8.262 -4.475 5.890 1.00 90.25 73 ARG A CA 1
ATOM 571 C C . ARG A 1 73 ? -9.436 -3.655 6.409 1.00 90.25 73 ARG A C 1
ATOM 573 O O . ARG A 1 73 ? -9.218 -2.569 6.929 1.00 90.25 73 ARG A O 1
ATOM 580 N N . LYS A 1 74 ? -10.658 -4.149 6.269 1.00 81.19 74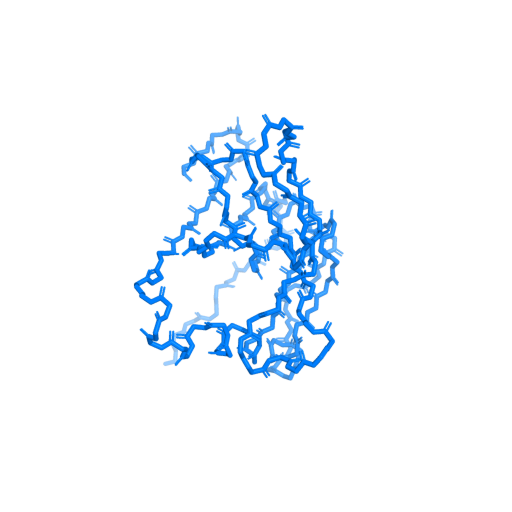 LYS A N 1
ATOM 581 C CA . LYS A 1 74 ? -11.894 -3.431 6.591 1.00 81.19 74 LYS A CA 1
ATOM 582 C C . LYS A 1 74 ? -13.032 -4.363 6.997 1.00 81.19 74 LYS A C 1
ATOM 584 O O . LYS A 1 74 ? -13.756 -4.063 7.938 1.00 81.19 74 LYS A O 1
ATOM 589 N N . ASP A 1 75 ? -13.273 -5.398 6.202 1.00 79.44 75 ASP A N 1
ATOM 590 C CA . ASP A 1 75 ? -14.524 -6.163 6.230 1.00 79.44 75 ASP A CA 1
ATOM 591 C C . ASP A 1 75 ? -14.331 -7.659 5.960 1.00 79.44 75 ASP A C 1
ATOM 593 O O . ASP A 1 75 ? -15.310 -8.388 5.796 1.00 79.44 75 ASP A O 1
ATOM 597 N N . VAL A 1 76 ? -13.080 -8.139 5.977 1.00 81.31 76 VAL A N 1
ATOM 598 C CA . VAL A 1 76 ? -12.724 -9.560 5.832 1.00 81.31 76 VAL A CA 1
ATOM 599 C C . VAL A 1 76 ? -13.145 -10.135 4.465 1.00 81.31 76 VAL A C 1
ATOM 601 O O . VAL A 1 76 ? -13.304 -11.345 4.303 1.00 81.31 76 VAL A O 1
ATOM 604 N N . SER A 1 77 ? -13.334 -9.276 3.459 1.00 87.12 77 SER A N 1
ATOM 605 C CA . SER A 1 77 ? -13.683 -9.668 2.090 1.00 87.12 77 SER A CA 1
ATOM 606 C C . SER A 1 77 ? -12.538 -10.358 1.342 1.00 87.12 77 SER A C 1
ATOM 608 O O . SER A 1 77 ? -12.785 -11.087 0.376 1.00 87.12 77 SER A O 1
ATOM 610 N N . VAL A 1 78 ? -11.294 -10.179 1.788 1.00 90.31 78 VAL A N 1
ATOM 611 C CA . VAL A 1 78 ? -10.102 -10.792 1.203 1.00 90.31 78 VAL A CA 1
ATOM 612 C C . VAL A 1 78 ? -9.392 -11.661 2.237 1.00 90.31 78 VAL A C 1
ATOM 614 O O . VAL A 1 78 ? -9.064 -11.231 3.339 1.00 90.31 78 VAL A O 1
ATOM 617 N N . ASP A 1 79 ? -9.100 -12.906 1.856 1.00 90.38 79 ASP A N 1
ATOM 618 C CA . ASP A 1 79 ? -8.255 -13.791 2.659 1.00 90.38 79 ASP A CA 1
ATOM 619 C C . ASP A 1 79 ? -6.796 -13.303 2.634 1.00 90.38 79 ASP A C 1
ATOM 621 O O . ASP A 1 79 ? -6.221 -13.145 1.555 1.00 90.38 79 ASP A O 1
ATOM 625 N N . PHE A 1 80 ? -6.197 -13.083 3.805 1.00 92.38 80 PHE A N 1
ATOM 626 C CA . PHE A 1 80 ? -4.780 -12.725 3.968 1.00 92.38 80 PHE A CA 1
ATOM 627 C C . PHE A 1 80 ? -3.901 -13.939 4.314 1.00 92.38 80 PHE A C 1
ATOM 629 O O . PHE A 1 80 ? -2.677 -13.819 4.385 1.00 92.38 80 PHE A O 1
ATOM 636 N N . TYR A 1 81 ? -4.471 -15.132 4.485 1.00 94.12 81 TYR A N 1
ATOM 637 C CA . TYR A 1 81 ? -3.708 -16.369 4.610 1.00 94.12 81 TYR A CA 1
ATOM 638 C C . TYR A 1 81 ? -3.231 -16.848 3.231 1.00 94.12 81 TYR A C 1
ATOM 640 O O . TYR A 1 81 ? -3.756 -17.783 2.630 1.00 94.12 81 TYR A O 1
ATOM 648 N N . ARG A 1 82 ? -2.222 -16.151 2.703 1.00 95.31 82 ARG A N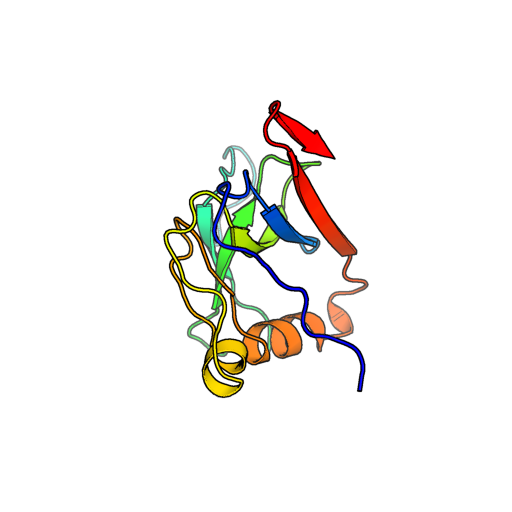 1
ATOM 649 C CA . ARG A 1 82 ? -1.692 -16.340 1.347 1.00 95.31 82 ARG A CA 1
ATOM 650 C C . ARG A 1 82 ? -0.292 -16.925 1.338 1.00 95.31 82 ARG A C 1
ATOM 652 O O . ARG A 1 82 ? 0.461 -16.815 2.306 1.00 95.31 82 ARG A O 1
ATOM 659 N N . ASN A 1 83 ? 0.066 -17.551 0.221 1.00 96.88 83 ASN A N 1
ATOM 660 C CA . ASN A 1 83 ? 1.415 -18.075 0.040 1.00 96.88 83 ASN A CA 1
ATOM 661 C C . ASN A 1 83 ? 2.415 -16.959 -0.326 1.00 96.88 83 ASN A C 1
ATOM 663 O O . ASN A 1 83 ? 2.039 -15.828 -0.635 1.00 96.88 83 ASN A O 1
ATOM 667 N N . TRP A 1 84 ? 3.711 -17.286 -0.309 1.00 97.56 84 TRP A N 1
ATOM 668 C CA . TRP A 1 84 ? 4.773 -16.317 -0.600 1.00 97.56 84 TRP A CA 1
ATOM 669 C C . TRP A 1 84 ? 4.635 -15.656 -1.975 1.00 97.56 84 TRP A C 1
ATOM 671 O O . TRP A 1 84 ? 4.827 -14.450 -2.082 1.00 97.56 84 TRP A O 1
ATOM 681 N N . ALA A 1 85 ? 4.297 -16.422 -3.016 1.00 98.38 85 ALA A N 1
ATOM 682 C CA . ALA A 1 85 ? 4.200 -15.886 -4.371 1.00 98.38 85 ALA A CA 1
ATOM 683 C C . ALA A 1 85 ? 3.080 -14.841 -4.481 1.00 98.38 85 ALA A C 1
ATOM 685 O O . ALA A 1 85 ? 3.273 -13.810 -5.117 1.00 98.38 85 ALA A O 1
ATOM 686 N N . GLU A 1 86 ? 1.952 -15.067 -3.805 1.00 98.19 86 GLU A N 1
ATOM 687 C CA . GLU A 1 86 ? 0.852 -14.099 -3.731 1.00 98.19 86 GLU A CA 1
ATOM 688 C C . GLU A 1 86 ? 1.248 -12.839 -2.949 1.00 98.19 86 GLU A C 1
ATOM 690 O O . GLU A 1 86 ? 0.961 -11.729 -3.386 1.00 98.19 86 GLU A O 1
ATOM 695 N N . TYR A 1 87 ? 1.956 -12.974 -1.824 1.00 97.94 87 TYR A N 1
ATOM 696 C CA . TYR A 1 87 ? 2.499 -11.817 -1.098 1.00 97.94 87 TYR A CA 1
ATOM 697 C C . TYR A 1 87 ? 3.545 -11.050 -1.910 1.00 97.94 87 TYR A C 1
ATOM 699 O O . TYR A 1 87 ? 3.644 -9.827 -1.804 1.00 97.94 87 TYR A O 1
ATOM 707 N N . GLN A 1 88 ? 4.319 -11.754 -2.732 1.00 97.69 88 GLN A N 1
ATOM 708 C CA . GLN A 1 88 ? 5.305 -11.152 -3.611 1.00 97.69 88 GLN A CA 1
ATOM 709 C C . GLN A 1 88 ? 4.630 -10.312 -4.708 1.00 97.69 88 GLN A C 1
ATOM 711 O O . GLN A 1 88 ? 5.003 -9.152 -4.889 1.00 97.69 88 GLN A O 1
ATOM 716 N N . SER A 1 89 ? 3.603 -10.854 -5.375 1.00 97.50 89 SER A N 1
ATOM 717 C CA . SER A 1 89 ? 2.882 -10.173 -6.461 1.00 97.50 89 SER A CA 1
ATOM 718 C C . SER A 1 89 ? 1.829 -9.161 -6.002 1.00 97.50 89 SER A C 1
ATOM 720 O O . SER A 1 89 ? 1.501 -8.248 -6.755 1.00 97.50 89 SER A O 1
ATOM 722 N N . GLY A 1 90 ? 1.274 -9.336 -4.803 1.00 97.75 90 GLY A N 1
ATOM 723 C CA . GLY A 1 90 ? 0.088 -8.619 -4.337 1.00 97.75 90 GLY A CA 1
ATOM 724 C C . GLY A 1 90 ? -1.219 -9.367 -4.619 1.00 97.75 90 GLY A C 1
ATOM 725 O O . GLY A 1 90 ? -1.275 -10.269 -5.461 1.00 97.75 90 GLY A O 1
ATOM 726 N N . PHE A 1 91 ? -2.270 -8.995 -3.886 1.00 97.69 91 PHE A N 1
ATOM 727 C CA . PHE A 1 91 ? -3.619 -9.562 -3.985 1.00 97.69 91 PHE A CA 1
ATOM 728 C C . PHE A 1 91 ? -4.682 -8.588 -3.449 1.00 97.69 91 PHE A C 1
ATOM 730 O O . PHE A 1 91 ? -4.362 -7.644 -2.730 1.00 97.69 91 PHE A O 1
ATOM 737 N N . GLY A 1 92 ? -5.956 -8.844 -3.767 1.00 95.62 92 GLY A N 1
ATOM 738 C CA . GLY A 1 92 ? -7.093 -8.010 -3.355 1.00 95.62 92 GLY A CA 1
ATOM 739 C C . GLY A 1 92 ? -7.459 -6.922 -4.369 1.00 95.62 92 GLY A C 1
ATOM 740 O O . GLY A 1 92 ? -7.099 -7.013 -5.544 1.00 95.62 92 GLY A O 1
ATOM 741 N N . ASP A 1 93 ? -8.199 -5.910 -3.916 1.00 94.88 93 ASP A N 1
ATOM 742 C CA . ASP A 1 93 ? -8.675 -4.788 -4.735 1.00 94.88 93 ASP A CA 1
ATOM 743 C C . ASP A 1 93 ? -8.317 -3.455 -4.063 1.00 94.88 93 ASP A C 1
ATOM 745 O O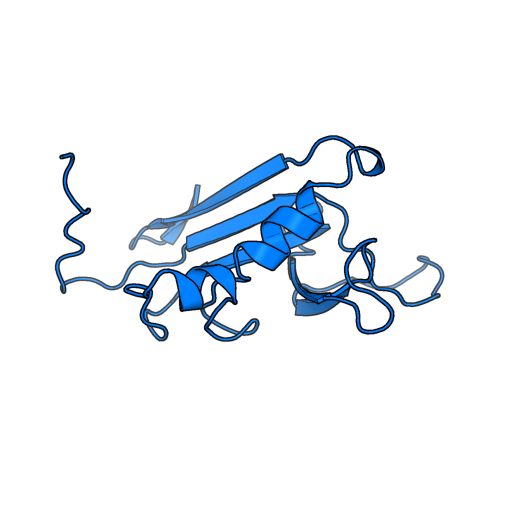 . ASP A 1 93 ? -8.640 -3.237 -2.899 1.00 94.88 93 ASP A O 1
ATOM 749 N N . LEU A 1 94 ? -7.680 -2.538 -4.802 1.00 94.06 94 LEU A N 1
ATOM 750 C CA . LEU A 1 94 ? -7.287 -1.211 -4.302 1.00 94.06 94 LEU A CA 1
ATOM 751 C C . LEU A 1 94 ? -8.475 -0.356 -3.824 1.00 94.06 94 LEU A C 1
ATOM 753 O O . LEU A 1 94 ? -8.269 0.630 -3.123 1.00 94.06 94 LEU A O 1
ATOM 757 N N . SER A 1 95 ? -9.706 -0.697 -4.216 1.00 90.62 95 SER A N 1
ATOM 758 C CA . SER A 1 95 ? -10.939 -0.067 -3.726 1.00 90.62 95 SER A CA 1
ATOM 759 C C . SER A 1 95 ? -11.493 -0.688 -2.433 1.00 90.62 95 SER A C 1
ATOM 761 O O . SER A 1 95 ? -12.416 -0.128 -1.841 1.00 90.62 95 SER A O 1
ATOM 763 N N . GLY A 1 96 ? -10.925 -1.809 -1.977 1.00 91.31 96 GLY A N 1
ATOM 764 C CA . GLY A 1 96 ? -11.338 -2.568 -0.797 1.00 91.31 96 GLY A CA 1
ATOM 765 C C . GLY A 1 96 ? -10.135 -3.069 0.004 1.00 91.31 96 GLY A C 1
ATOM 766 O O . GLY A 1 96 ? -9.222 -2.300 0.300 1.00 91.31 96 GLY A O 1
ATOM 767 N N . GLU A 1 97 ? -10.139 -4.346 0.387 1.00 93.00 97 GLU A N 1
ATOM 768 C CA . GLU A 1 97 ? -9.002 -4.966 1.071 1.00 93.00 97 GLU A CA 1
ATOM 769 C C . GLU A 1 97 ? -7.928 -5.428 0.079 1.00 93.00 97 GLU A C 1
ATOM 771 O O . GLU A 1 97 ? -8.234 -6.039 -0.949 1.00 93.00 97 GLU A O 1
ATOM 776 N N . PHE A 1 98 ? -6.657 -5.165 0.387 1.00 95.81 98 PHE A N 1
ATOM 777 C CA . PHE A 1 98 ? -5.552 -5.563 -0.485 1.00 95.81 98 PHE A CA 1
ATOM 778 C C . PHE A 1 98 ? -4.193 -5.617 0.217 1.00 95.81 98 PHE A C 1
ATOM 780 O O . PHE A 1 98 ? -3.990 -5.045 1.291 1.00 95.81 98 PHE A O 1
ATOM 787 N N . TRP A 1 99 ? -3.255 -6.277 -0.464 1.00 96.94 99 TRP A N 1
ATOM 788 C CA . TRP A 1 99 ? -1.812 -6.205 -0.266 1.00 96.94 99 TRP A CA 1
ATOM 789 C C . TRP A 1 99 ? -1.158 -5.800 -1.589 1.00 96.94 99 TRP A C 1
ATOM 791 O O . TRP A 1 99 ? -1.339 -6.480 -2.601 1.00 96.94 99 TRP A O 1
ATOM 801 N N . LEU A 1 100 ? -0.393 -4.706 -1.601 1.00 97.12 100 LEU A N 1
ATOM 802 C CA . LEU A 1 100 ? 0.169 -4.133 -2.830 1.00 97.12 100 LEU A CA 1
ATOM 803 C C . LEU A 1 100 ? 1.219 -5.037 -3.494 1.00 97.12 100 LEU A C 1
ATOM 805 O O . LEU A 1 100 ? 1.402 -4.951 -4.704 1.00 97.12 100 LEU A O 1
ATOM 809 N N . GLY A 1 101 ? 1.885 -5.908 -2.732 1.00 97.81 101 GLY A N 1
ATOM 810 C CA . GLY A 1 101 ? 2.900 -6.839 -3.230 1.00 97.81 101 GLY A CA 1
ATOM 811 C C . GLY A 1 101 ? 4.323 -6.434 -2.857 1.00 97.81 101 GLY A C 1
ATOM 812 O O . GLY A 1 101 ? 4.722 -5.286 -3.042 1.00 97.81 101 GLY A O 1
ATOM 813 N N . ASN A 1 102 ? 5.107 -7.384 -2.345 1.00 97.06 102 ASN A N 1
ATOM 814 C CA . ASN A 1 102 ? 6.457 -7.123 -1.837 1.00 97.06 102 ASN A CA 1
ATOM 815 C C . ASN A 1 102 ? 7.398 -6.589 -2.921 1.00 97.06 102 ASN A C 1
ATOM 817 O O . ASN A 1 102 ? 8.198 -5.705 -2.628 1.00 97.06 102 ASN A O 1
ATOM 821 N N . ASP A 1 103 ? 7.281 -7.070 -4.163 1.00 96.06 103 ASP A N 1
ATOM 822 C CA . ASP A 1 103 ? 8.121 -6.589 -5.268 1.00 96.06 103 ASP A CA 1
ATOM 823 C C . ASP A 1 103 ? 7.852 -5.105 -5.557 1.00 96.06 103 ASP A C 1
ATOM 825 O O . ASP A 1 103 ? 8.782 -4.332 -5.802 1.00 96.06 103 ASP A O 1
ATOM 829 N N . ASN A 1 104 ? 6.592 -4.673 -5.438 1.00 94.44 104 ASN A N 1
ATOM 830 C CA . ASN A 1 104 ? 6.221 -3.268 -5.577 1.00 94.44 104 ASN A CA 1
ATOM 831 C C . ASN A 1 104 ? 6.768 -2.438 -4.410 1.00 94.44 104 ASN A C 1
ATOM 833 O O . ASN A 1 104 ? 7.308 -1.359 -4.640 1.00 94.44 104 ASN A O 1
ATOM 837 N N . LEU A 1 105 ? 6.678 -2.946 -3.175 1.00 92.94 105 LEU A N 1
ATOM 838 C CA . LEU A 1 105 ? 7.205 -2.252 -1.996 1.00 92.94 105 LEU A CA 1
ATOM 839 C C . LEU A 1 105 ? 8.717 -2.064 -2.076 1.00 92.94 105 LEU A C 1
ATOM 841 O O . LEU A 1 105 ? 9.193 -0.944 -1.930 1.00 92.94 105 LEU A O 1
ATOM 845 N N . VAL A 1 106 ? 9.455 -3.135 -2.377 1.00 91.81 106 VAL A N 1
ATOM 846 C CA . VAL A 1 106 ? 10.911 -3.085 -2.548 1.00 91.81 106 VAL A CA 1
ATOM 847 C C . VAL A 1 106 ? 11.276 -2.088 -3.639 1.00 91.81 106 VAL A C 1
ATOM 849 O O . VAL A 1 106 ? 12.121 -1.228 -3.407 1.00 91.81 106 VAL A O 1
ATOM 852 N N . THR A 1 107 ? 10.616 -2.152 -4.798 1.00 91.12 107 THR A N 1
ATOM 853 C CA . THR A 1 107 ? 10.898 -1.223 -5.900 1.00 91.12 107 THR A CA 1
ATOM 854 C C . THR A 1 107 ? 10.641 0.226 -5.481 1.00 91.12 107 THR A C 1
ATOM 856 O O . THR A 1 107 ? 11.507 1.072 -5.690 1.00 91.12 107 THR A O 1
ATOM 859 N N . LEU A 1 108 ? 9.513 0.509 -4.815 1.00 87.94 108 LEU A N 1
ATOM 860 C CA . LEU A 1 108 ? 9.184 1.847 -4.312 1.00 87.94 108 LEU A CA 1
ATOM 861 C C . LEU A 1 108 ? 10.248 2.382 -3.351 1.00 87.94 108 LEU A C 1
ATOM 863 O O . LEU A 1 108 ? 10.681 3.520 -3.510 1.00 87.94 108 LEU A O 1
ATOM 867 N N . THR A 1 109 ? 10.669 1.575 -2.378 1.00 86.56 109 THR A N 1
ATOM 868 C CA . THR A 1 109 ? 11.547 2.025 -1.291 1.00 86.56 109 THR A CA 1
ATOM 869 C C . THR A 1 109 ? 13.039 1.917 -1.605 1.00 86.56 109 THR A C 1
ATOM 871 O O . THR A 1 109 ? 13.848 2.376 -0.810 1.00 86.56 109 THR A O 1
ATOM 874 N N . SER A 1 110 ? 13.417 1.293 -2.725 1.00 86.94 110 SER A N 1
ATOM 875 C CA . SER A 1 110 ? 14.824 1.055 -3.097 1.00 86.94 110 SER A CA 1
ATOM 876 C C . SER A 1 110 ? 15.568 2.278 -3.642 1.00 86.94 110 SER A C 1
ATOM 878 O O . SER A 1 110 ? 16.794 2.253 -3.728 1.00 86.94 110 SER A O 1
ATOM 880 N N . ASP A 1 111 ? 14.850 3.334 -4.027 1.00 77.50 111 ASP A N 1
ATOM 881 C CA . ASP A 1 111 ? 15.447 4.546 -4.583 1.00 77.50 111 ASP A CA 1
ATOM 882 C C . ASP A 1 111 ? 15.797 5.557 -3.479 1.00 77.50 111 ASP A C 1
ATOM 884 O O . ASP A 1 111 ? 14.964 6.363 -3.047 1.00 77.50 111 ASP A O 1
ATOM 888 N N . ASP A 1 112 ? 17.064 5.540 -3.062 1.00 69.12 112 ASP A N 1
ATOM 889 C CA . ASP A 1 112 ? 17.628 6.448 -2.055 1.00 69.12 112 ASP A CA 1
ATOM 890 C C . ASP A 1 112 ? 17.543 7.937 -2.457 1.00 69.12 112 ASP A C 1
ATOM 892 O O . ASP A 1 112 ? 17.627 8.821 -1.599 1.00 69.12 112 ASP A O 1
ATOM 896 N N . SER A 1 113 ? 17.343 8.257 -3.745 1.00 72.31 113 SER A N 1
ATOM 897 C CA . SER A 1 113 ? 17.190 9.646 -4.204 1.00 72.31 113 SER A CA 1
ATOM 898 C C . SER A 1 113 ? 15.862 10.277 -3.770 1.00 72.31 113 SER A C 1
ATOM 900 O O . SER A 1 113 ? 15.734 11.506 -3.737 1.00 72.31 113 SER A O 1
ATOM 902 N N . ARG A 1 114 ? 14.875 9.454 -3.386 1.00 70.00 114 ARG A N 1
ATOM 903 C CA . ARG A 1 114 ? 13.546 9.903 -2.946 1.00 70.00 114 ARG A CA 1
ATOM 904 C C . ARG A 1 114 ? 13.503 10.344 -1.484 1.00 70.00 114 ARG A C 1
ATOM 906 O O . ARG A 1 114 ? 12.497 10.934 -1.082 1.00 70.00 114 ARG A O 1
ATOM 913 N N . GLY A 1 115 ? 14.589 10.142 -0.740 1.00 76.25 115 GLY A N 1
ATOM 914 C CA . GLY A 1 115 ? 14.716 10.513 0.665 1.00 76.25 115 GLY A CA 1
ATOM 915 C C . GLY A 1 115 ? 14.174 9.450 1.620 1.00 76.25 115 GLY A C 1
ATOM 916 O O . GLY A 1 115 ? 13.989 8.292 1.255 1.00 76.25 115 GLY A O 1
ATOM 917 N N . THR A 1 116 ? 13.949 9.851 2.869 1.00 81.56 116 THR A N 1
ATOM 918 C CA . THR A 1 116 ? 13.467 8.954 3.923 1.00 81.56 116 THR A CA 1
ATOM 919 C C . THR A 1 116 ? 11.989 8.633 3.729 1.00 81.56 116 THR A C 1
ATOM 921 O O . THR A 1 116 ? 11.173 9.536 3.561 1.00 81.56 116 THR A O 1
ATOM 924 N N . TRP A 1 117 ? 11.654 7.349 3.796 1.00 84.94 117 TRP A N 1
ATOM 925 C CA . TRP A 1 117 ? 10.278 6.868 3.848 1.00 84.94 117 TRP A CA 1
ATOM 926 C C . TRP A 1 117 ? 9.783 6.853 5.290 1.00 84.94 117 TRP A C 1
ATOM 928 O O . TRP A 1 117 ? 10.502 6.403 6.184 1.00 84.94 117 TRP A O 1
ATOM 938 N N . GLU A 1 118 ? 8.548 7.293 5.509 1.00 88.75 118 GLU A N 1
ATOM 939 C CA . GLU A 1 118 ? 7.877 7.132 6.801 1.00 88.75 118 GLU A CA 1
ATOM 940 C C . GLU A 1 118 ? 6.823 6.036 6.686 1.00 88.75 118 GLU A C 1
ATOM 942 O O . GLU A 1 118 ? 6.163 5.898 5.656 1.00 88.75 118 GLU A O 1
ATOM 947 N N . LEU A 1 119 ? 6.692 5.229 7.735 1.00 91.38 119 LEU A N 1
ATOM 948 C CA . LEU A 1 119 ? 5.685 4.181 7.835 1.00 91.38 119 LEU A CA 1
ATOM 949 C C . LEU A 1 119 ? 4.654 4.607 8.868 1.00 91.38 119 LEU A C 1
ATOM 951 O O . LEU A 1 119 ? 5.011 4.943 9.998 1.00 91.38 119 LEU A O 1
ATOM 955 N N . ARG A 1 120 ? 3.386 4.511 8.491 1.00 89.44 120 ARG A N 1
ATOM 956 C CA . ARG A 1 120 ? 2.254 4.734 9.375 1.00 89.44 120 ARG A CA 1
ATOM 957 C C . ARG A 1 120 ? 1.341 3.517 9.364 1.00 89.44 120 ARG A C 1
ATOM 959 O O . ARG A 1 120 ? 1.133 2.887 8.326 1.00 89.44 120 ARG A O 1
ATOM 966 N N . VAL A 1 121 ? 0.843 3.190 10.548 1.00 89.88 121 VAL A N 1
ATOM 967 C CA . VAL A 1 121 ? -0.101 2.104 10.794 1.00 89.88 121 VAL A CA 1
ATOM 968 C C . VAL A 1 121 ? -1.294 2.734 11.487 1.00 89.88 121 VAL A C 1
ATOM 970 O O . VAL A 1 121 ? -1.121 3.288 12.568 1.00 89.88 121 VAL A O 1
ATOM 973 N N . ASP A 1 122 ? -2.456 2.642 10.859 1.00 88.62 122 ASP A N 1
ATOM 974 C CA . ASP A 1 122 ? -3.725 3.100 11.409 1.00 88.62 122 ASP A CA 1
ATOM 975 C C . ASP A 1 122 ? -4.551 1.881 11.813 1.00 88.62 122 ASP A C 1
ATOM 977 O O . ASP A 1 122 ? -4.765 0.959 11.012 1.00 88.62 122 ASP A O 1
ATOM 981 N N . LEU A 1 123 ? -4.992 1.869 13.069 1.00 85.94 123 LEU A N 1
ATOM 982 C CA . LEU A 1 123 ? -5.785 0.784 13.645 1.00 85.94 123 LEU A CA 1
ATOM 983 C C . LEU A 1 123 ? -7.109 1.332 14.159 1.00 85.94 123 LEU A C 1
ATOM 985 O O . LEU A 1 123 ? -7.122 2.370 14.815 1.00 85.94 123 LEU A O 1
ATOM 989 N N . GLU A 1 124 ? -8.199 0.608 13.914 1.00 83.38 124 GLU A N 1
ATOM 990 C CA . GLU A 1 124 ? -9.509 0.882 14.505 1.00 83.38 124 GLU A CA 1
ATOM 991 C C . GLU A 1 124 ? -9.995 -0.327 15.309 1.00 83.38 124 GLU A C 1
ATOM 993 O O . GLU A 1 124 ? -10.043 -1.450 14.798 1.00 83.38 124 GLU A O 1
ATOM 998 N N . ASP A 1 125 ? -10.390 -0.112 16.563 1.00 79.50 125 ASP A N 1
ATOM 999 C CA . ASP A 1 125 ? -11.039 -1.151 17.360 1.00 79.50 125 ASP A CA 1
ATOM 1000 C C . ASP A 1 125 ? -12.553 -1.243 17.104 1.00 79.50 125 ASP A C 1
ATOM 1002 O O . ASP A 1 125 ? -13.161 -0.445 16.393 1.00 79.50 125 ASP A O 1
ATOM 1006 N N . TRP A 1 126 ? -13.186 -2.249 17.700 1.00 78.81 126 TRP A N 1
ATOM 1007 C CA . TRP A 1 126 ? -14.605 -2.544 17.507 1.00 78.81 126 TRP A CA 1
ATOM 1008 C C . TRP A 1 126 ? -15.548 -1.501 18.133 1.00 78.81 126 TRP A C 1
ATOM 1010 O O . TRP A 1 126 ? -16.745 -1.505 17.837 1.00 78.81 126 TRP A O 1
ATOM 1020 N N . GLU A 1 127 ? -15.033 -0.619 18.993 1.00 82.69 127 GLU A N 1
ATOM 1021 C CA . GLU A 1 127 ? -15.760 0.526 19.547 1.00 82.69 127 GLU A CA 1
ATOM 1022 C C . GLU A 1 127 ? -15.621 1.773 18.652 1.00 82.69 127 GLU A C 1
ATOM 1024 O O . GLU A 1 127 ? -16.254 2.796 18.920 1.00 82.69 127 GLU A O 1
ATOM 1029 N N . GLY A 1 128 ? -14.838 1.680 17.569 1.00 80.44 128 GLY A N 1
ATOM 1030 C CA . GLY A 1 128 ? -14.532 2.776 16.655 1.00 80.44 128 GLY A CA 1
ATOM 1031 C C . GLY A 1 128 ? -13.411 3.688 17.156 1.00 80.44 128 GLY A C 1
ATOM 1032 O O . GLY A 1 128 ? -13.279 4.811 16.663 1.00 80.44 128 GLY A O 1
ATOM 1033 N N . ASN A 1 129 ? -12.620 3.258 18.145 1.00 81.94 129 ASN A N 1
ATOM 1034 C CA . ASN A 1 129 ? -11.455 4.017 18.586 1.00 81.94 129 ASN A CA 1
ATOM 1035 C C . ASN A 1 129 ? -10.310 3.816 17.587 1.00 81.94 129 ASN A C 1
ATOM 1037 O O . ASN A 1 129 ? -9.936 2.682 17.287 1.00 81.94 129 ASN A O 1
ATOM 1041 N N . THR A 1 130 ? -9.724 4.917 17.118 1.00 82.44 130 THR A N 1
ATOM 1042 C CA . THR A 1 130 ? -8.617 4.914 16.152 1.00 82.44 130 THR A CA 1
ATOM 1043 C C . THR A 1 130 ? -7.295 5.322 16.803 1.00 82.44 130 THR A C 1
ATOM 1045 O O . THR A 1 130 ? -7.290 6.256 17.613 1.00 82.44 130 THR A O 1
ATOM 1048 N N . SER A 1 131 ? -6.179 4.697 16.416 1.00 72.94 131 SER A N 1
ATOM 1049 C CA . SER A 1 131 ? -4.813 5.090 16.814 1.00 72.94 131 SER A CA 1
ATOM 1050 C C . SER A 1 131 ? -3.899 5.318 15.625 1.00 72.94 131 SER A C 1
ATOM 1052 O O . SER A 1 131 ? -3.955 4.443 14.730 1.00 72.94 131 SER A O 1
#

Sequence (131 aa):
MSQAVELTNHEPLTWHEVQFYHPCRASTSFRAIFSVISGGTYTINPEGFGNGGLRVYCDMETDGGGWIVFQRRKDVSVDFYRNWAEYQSGFGDLSGEFWLGNDNLVTLTSDDSRGTWELRVDLEDWEGNTS

pLDDT: mean 78.57, std 18.34, range [31.36, 98.38]

InterPro domains:
  IPR002181 Fibrinogen, alpha/beta/gamma chain, C-terminal globular domain [PF00147] (39-130)
  IPR002181 Fibrinogen, alpha/beta/gamma chain, C-terminal globular domain [PS51406] (15-131)
  IPR002181 Fibrinogen, alpha/beta/gamma chain, C-terminal globular domain [SM00186] (28-131)
  IPR014716 Fibrinogen, alpha/beta/gamma chain, C-terminal globular, subdomain 1 [G3DSA:3.90.215.10] (9-131)
  IPR036056 Fibrinogen-like, C-terminal [SSF56496] (32-130)
  IPR050373 Fibrinogen C-terminal domain-containing protein [PTHR19143] (39-130)